Protein AF-A0A939RF78-F1 (afdb_monomer_lite)

Secondary structure (DSSP, 8-state):
---S----S--TTT-EES--TTSGGG-S--GGGT--EEE-----GGG---EEE-SSTT-EEE--EE-TT-SS-----TT-------PPP-STT---EEEE-STTT--EEEEEE-TTSTTEEEEEETTTTEEEEEE--TT----

Foldseek 3Di:
DDDPDDCQQPDLQQKFFQFDPVAVVRDLDRVVVVAQEGTDRDTDGPNDWDWDADPDDSHTHTIDIDSPPHNNSDADDPPDDDDDDDDDDLDAPDWDWDWGDDDVQFIWTCWIDGSVQNQWIKTAGSNVGDIDIFGDPPVDTDD

Sequence (143 aa):
MAVVFDADFTSTRQWIAGRSSAYPRMGPTNRSDHKLDFLSREYCPGGVFAAVRRPTGGLWTCNLLTTEGSPEGFQVRTGDTVSARVTLPVGLGAWPAIWTWRDGGNEVDLFEYHPDNPDLLEISNHVRGGFRYWRGGGVGIAP

Radius of gyration: 15.39 Å; chains: 1; bounding box: 33×39×40 Å

pLDDT: mean 92.69, std 8.14, range [55.69, 98.62]

Structure (mmCIF, N/CA/C/O backbone):
data_AF-A0A939RF78-F1
#
_entry.id   AF-A0A939RF78-F1
#
loop_
_atom_site.group_PDB
_atom_site.id
_atom_site.type_symbol
_atom_site.label_atom_id
_atom_site.label_alt_id
_atom_site.label_comp_id
_atom_site.label_asym_id
_atom_site.label_entity_id
_atom_site.label_seq_id
_atom_site.pdbx_PDB_ins_code
_atom_site.Cartn_x
_atom_site.Cartn_y
_atom_site.Cartn_z
_atom_site.occupancy
_atom_site.B_iso_or_equiv
_atom_site.auth_seq_id
_atom_site.auth_comp_id
_atom_site.auth_asym_id
_atom_site.auth_atom_id
_atom_site.pdbx_PDB_model_num
ATOM 1 N N . MET A 1 1 ? -15.983 -12.754 16.434 1.00 75.81 1 MET A N 1
ATOM 2 C CA . MET A 1 1 ? -15.282 -11.468 16.222 1.00 75.81 1 MET A CA 1
ATOM 3 C C . MET A 1 1 ? -16.131 -10.624 15.289 1.00 75.81 1 MET A C 1
ATOM 5 O O . MET A 1 1 ? -16.717 -11.196 14.379 1.00 75.81 1 MET A O 1
ATOM 9 N N . ALA A 1 2 ? -16.255 -9.323 15.547 1.00 91.12 2 ALA A N 1
ATOM 10 C CA . ALA A 1 2 ? -16.965 -8.399 14.664 1.00 91.12 2 ALA A CA 1
ATOM 11 C C . ALA A 1 2 ? -15.959 -7.687 13.751 1.00 91.12 2 ALA A C 1
ATOM 13 O O . ALA A 1 2 ? -14.857 -7.370 14.196 1.00 91.12 2 ALA A O 1
ATOM 14 N N . VAL A 1 3 ? -16.334 -7.442 12.496 1.00 95.44 3 VAL A N 1
ATOM 15 C CA . VAL A 1 3 ? -15.532 -6.631 11.570 1.00 95.44 3 VAL A CA 1
ATOM 16 C C . VAL A 1 3 ? -15.716 -5.163 11.948 1.00 95.44 3 VAL A C 1
ATOM 18 O O . VAL A 1 3 ? -16.839 -4.665 11.947 1.00 95.44 3 VAL A O 1
ATOM 21 N N . VAL A 1 4 ? -14.622 -4.488 12.305 1.00 96.19 4 VAL A N 1
ATOM 22 C CA . VAL A 1 4 ? -14.615 -3.057 12.677 1.00 96.19 4 VAL A CA 1
ATOM 23 C C . VAL A 1 4 ? -14.111 -2.153 11.554 1.00 96.19 4 VAL A C 1
ATOM 25 O O . VAL A 1 4 ? -14.305 -0.942 11.604 1.00 96.19 4 VAL A O 1
ATOM 28 N N . PHE A 1 5 ? -13.482 -2.746 10.543 1.00 97.19 5 PHE A N 1
ATOM 29 C CA . PHE A 1 5 ? -13.036 -2.089 9.328 1.00 97.19 5 PHE A CA 1
ATOM 30 C C . PHE A 1 5 ? -12.960 -3.132 8.220 1.00 97.19 5 PHE A C 1
ATOM 32 O O . PHE A 1 5 ? -12.374 -4.197 8.419 1.00 97.19 5 PHE A O 1
ATOM 39 N N . ASP A 1 6 ? -13.567 -2.824 7.080 1.00 96.44 6 ASP A N 1
ATOM 40 C CA . ASP A 1 6 ? -13.481 -3.625 5.864 1.00 96.44 6 ASP A CA 1
ATOM 41 C C . ASP A 1 6 ? -12.866 -2.756 4.771 1.00 96.44 6 ASP A C 1
ATOM 43 O O . ASP A 1 6 ? -13.291 -1.617 4.566 1.00 96.44 6 ASP A O 1
ATOM 47 N N . ALA A 1 7 ? -11.820 -3.271 4.132 1.00 95.94 7 ALA A N 1
ATOM 48 C CA . ALA A 1 7 ? -10.994 -2.503 3.218 1.00 95.94 7 ALA A CA 1
ATOM 49 C C . ALA A 1 7 ? -11.572 -2.545 1.798 1.00 95.94 7 ALA A C 1
ATOM 51 O O . ALA A 1 7 ? -11.184 -3.376 0.981 1.00 95.94 7 ALA A O 1
ATOM 52 N N . ASP A 1 8 ? -12.490 -1.626 1.494 1.00 95.00 8 ASP A N 1
ATOM 53 C CA . ASP A 1 8 ? -13.104 -1.533 0.160 1.00 95.00 8 ASP A CA 1
ATOM 54 C C . ASP A 1 8 ? -12.190 -0.891 -0.903 1.00 95.00 8 ASP A C 1
ATOM 56 O O . ASP A 1 8 ? -12.488 -0.935 -2.099 1.00 95.00 8 ASP A O 1
ATOM 60 N N . PHE A 1 9 ? -11.095 -0.265 -0.453 1.00 98.19 9 PHE A N 1
ATOM 61 C CA . PHE A 1 9 ? -10.101 0.477 -1.232 1.00 98.19 9 PHE A CA 1
ATOM 62 C C . PHE A 1 9 ? -10.660 1.567 -2.165 1.00 98.19 9 PHE A C 1
ATOM 64 O O . PHE A 1 9 ? -9.965 2.013 -3.081 1.00 98.19 9 PHE A O 1
ATOM 71 N N . THR A 1 10 ? -11.900 2.013 -1.952 1.00 97.75 10 THR A N 1
ATOM 72 C CA . THR A 1 10 ? -12.627 2.945 -2.832 1.00 97.75 10 THR A CA 1
ATOM 73 C C . THR A 1 10 ? -13.346 4.061 -2.078 1.00 97.75 10 THR A C 1
ATOM 75 O O . THR A 1 10 ? -13.540 5.141 -2.639 1.00 97.75 10 THR A O 1
ATOM 78 N N . SER A 1 11 ? -13.707 3.856 -0.810 1.00 97.94 11 SER A N 1
ATOM 79 C CA . SER A 1 11 ? -14.382 4.862 0.003 1.00 97.94 11 SER A CA 1
ATOM 80 C C . SER A 1 11 ? -13.459 6.030 0.334 1.00 97.94 11 SER A C 1
ATOM 82 O O . SER A 1 11 ? -12.459 5.900 1.041 1.00 97.94 11 SER A O 1
ATOM 84 N N . THR A 1 12 ? -13.863 7.226 -0.090 1.00 98.06 12 THR A N 1
ATOM 85 C CA . THR A 1 12 ? -13.201 8.490 0.272 1.00 98.06 12 THR A CA 1
ATOM 86 C C . THR A 1 12 ? -13.400 8.873 1.740 1.00 98.06 12 THR A C 1
ATOM 88 O O . THR A 1 12 ? -12.794 9.830 2.222 1.00 98.06 12 THR A O 1
ATOM 91 N N . ARG A 1 13 ? -14.271 8.155 2.462 1.00 98.19 13 ARG A N 1
ATOM 92 C CA . ARG A 1 13 ? -14.453 8.320 3.907 1.00 98.19 13 ARG A CA 1
ATOM 93 C C . ARG A 1 13 ? -13.443 7.502 4.704 1.00 98.19 13 ARG A C 1
ATOM 95 O O . ARG A 1 13 ? -13.010 7.965 5.754 1.00 98.19 13 ARG A O 1
ATOM 102 N N . GLN A 1 14 ? -13.072 6.331 4.190 1.00 98.19 14 GLN A N 1
ATOM 103 C CA . GLN A 1 14 ? -12.105 5.424 4.812 1.00 98.19 14 GLN A CA 1
ATOM 104 C C . GLN A 1 14 ? -10.664 5.748 4.425 1.00 98.19 14 GLN A C 1
ATOM 106 O O . GLN A 1 14 ? -9.761 5.605 5.246 1.00 98.19 14 GLN A O 1
ATOM 111 N N . TRP A 1 15 ? -10.444 6.184 3.184 1.00 98.62 15 TRP A N 1
ATOM 112 C CA . TRP A 1 15 ? -9.111 6.256 2.602 1.00 98.62 15 TRP A CA 1
ATOM 113 C C . TRP A 1 15 ? -8.750 7.655 2.121 1.00 98.62 15 TRP A C 1
ATOM 115 O O . TRP A 1 15 ? -9.575 8.410 1.610 1.00 98.62 15 TRP A O 1
ATOM 125 N N . ILE A 1 16 ? -7.464 7.960 2.229 1.00 98.50 16 ILE A N 1
ATOM 126 C CA . ILE A 1 16 ? -6.778 9.053 1.562 1.00 98.50 16 ILE A CA 1
ATOM 127 C C . ILE A 1 16 ? -5.770 8.447 0.586 1.00 98.50 16 ILE A C 1
ATOM 129 O O . ILE A 1 16 ? -4.941 7.623 0.968 1.00 98.50 16 ILE A O 1
ATOM 133 N N . ALA A 1 17 ? -5.829 8.891 -0.669 1.00 98.19 17 ALA A N 1
ATOM 134 C CA . ALA A 1 17 ? -4.877 8.526 -1.712 1.00 98.19 17 ALA A CA 1
ATOM 135 C C . ALA A 1 17 ? -3.849 9.642 -1.959 1.00 98.19 17 ALA A C 1
ATOM 137 O O . ALA A 1 17 ? -4.152 10.838 -1.850 1.00 98.19 17 ALA A O 1
ATOM 138 N N . GLY A 1 18 ? -2.638 9.256 -2.358 1.00 97.19 18 GLY A N 1
ATOM 139 C CA . GLY A 1 18 ? -1.625 10.175 -2.886 1.00 97.19 18 GLY A CA 1
ATOM 140 C C . GLY A 1 18 ? -0.834 10.971 -1.851 1.00 97.19 18 GLY A C 1
ATOM 141 O O . GLY A 1 18 ? -0.058 11.847 -2.236 1.00 97.19 18 GLY A O 1
ATOM 142 N N . ARG A 1 19 ? -1.045 10.713 -0.556 1.00 97.00 19 ARG A N 1
ATOM 143 C CA . ARG A 1 19 ? -0.327 11.369 0.541 1.00 97.00 19 ARG A CA 1
ATOM 144 C C . ARG A 1 19 ? -0.362 10.547 1.826 1.00 97.00 19 ARG A C 1
ATOM 146 O O . ARG A 1 19 ? -1.327 9.832 2.062 1.00 97.00 19 ARG A O 1
ATOM 153 N N . SER A 1 20 ? 0.664 10.710 2.653 1.00 96.12 20 SER A N 1
ATOM 154 C CA . SER A 1 20 ? 0.774 10.168 4.014 1.00 96.12 20 SER A CA 1
ATOM 155 C C . SER A 1 20 ? 1.914 10.888 4.736 1.00 96.12 20 SER A C 1
ATOM 157 O O . SER A 1 20 ? 2.879 11.284 4.077 1.00 96.12 20 SER A O 1
ATOM 159 N N . SER A 1 21 ? 1.852 11.047 6.056 1.00 96.00 21 SER A N 1
ATOM 160 C CA . SER A 1 21 ? 2.958 11.608 6.847 1.00 96.00 21 SER A CA 1
ATOM 161 C C . SER A 1 21 ? 4.191 10.701 6.895 1.00 96.00 21 SER A C 1
ATOM 163 O O . SER A 1 21 ? 5.273 11.166 7.239 1.00 96.00 21 SER A O 1
ATOM 165 N N . ALA A 1 22 ? 4.060 9.454 6.431 1.00 95.38 22 ALA A N 1
ATOM 166 C CA . ALA A 1 22 ? 5.165 8.570 6.051 1.00 95.38 22 ALA A CA 1
ATOM 167 C C . ALA A 1 22 ? 6.096 9.160 4.982 1.00 95.38 22 ALA A C 1
ATOM 169 O O . ALA A 1 22 ? 7.217 8.696 4.785 1.00 95.38 22 ALA A O 1
ATOM 170 N N . TYR A 1 23 ? 5.617 10.167 4.255 1.00 96.19 23 TYR A N 1
ATOM 171 C CA . TYR A 1 23 ? 6.358 10.837 3.207 1.00 96.19 23 TYR A CA 1
ATOM 172 C C . TYR A 1 23 ? 6.742 12.252 3.646 1.00 96.19 23 TYR A C 1
ATOM 174 O O . TYR A 1 23 ? 5.917 12.967 4.229 1.00 96.19 23 TYR A O 1
ATOM 182 N N . PRO A 1 24 ? 7.948 12.733 3.286 1.00 94.94 24 PRO A N 1
ATOM 183 C CA . PRO A 1 24 ? 8.336 14.114 3.533 1.00 94.94 24 PRO A CA 1
ATOM 184 C C . PRO A 1 24 ? 7.288 15.087 2.984 1.00 94.94 24 PRO A C 1
ATOM 186 O O . PRO A 1 24 ? 6.922 15.018 1.810 1.00 94.94 24 PRO A O 1
ATOM 189 N N . ARG A 1 25 ? 6.817 16.016 3.828 1.00 94.81 25 ARG A N 1
ATOM 190 C CA . ARG A 1 25 ? 5.785 17.015 3.473 1.00 94.81 25 ARG A CA 1
ATOM 191 C C . ARG A 1 25 ? 4.490 16.394 2.921 1.00 94.81 25 ARG A C 1
ATOM 193 O O . ARG A 1 25 ? 3.832 17.004 2.083 1.00 94.81 25 ARG A O 1
ATOM 200 N N . MET A 1 26 ? 4.122 15.204 3.398 1.00 95.19 26 MET A N 1
ATOM 201 C CA . MET A 1 26 ? 2.962 14.431 2.940 1.00 95.19 26 MET A CA 1
ATOM 202 C C . MET A 1 26 ? 3.083 13.887 1.503 1.00 95.19 26 MET A C 1
ATOM 204 O O . MET A 1 26 ? 2.077 13.509 0.906 1.00 95.19 26 MET A O 1
ATOM 208 N N . GLY A 1 27 ? 4.290 13.827 0.930 1.00 96.06 27 GLY A N 1
ATOM 209 C CA . GLY A 1 27 ? 4.535 13.299 -0.416 1.00 96.06 27 GLY A CA 1
ATOM 210 C C . GLY A 1 27 ? 4.608 14.375 -1.509 1.00 96.06 27 GLY A C 1
ATOM 211 O O . GLY A 1 27 ? 4.849 15.547 -1.217 1.00 96.06 27 GLY A O 1
ATOM 212 N N . PRO A 1 28 ? 4.473 13.997 -2.797 1.00 96.88 28 PRO A N 1
ATOM 213 C CA . PRO A 1 28 ? 4.127 12.667 -3.310 1.00 96.88 28 PRO A CA 1
ATOM 214 C C . PRO A 1 28 ? 5.339 11.746 -3.538 1.00 96.88 28 PRO A C 1
ATOM 216 O O . PRO A 1 28 ? 5.192 10.741 -4.209 1.00 96.88 28 PRO A O 1
ATOM 219 N N . THR A 1 29 ? 6.539 12.084 -3.063 1.00 96.88 29 THR A N 1
ATOM 220 C CA . THR A 1 29 ? 7.755 11.275 -3.288 1.00 96.88 29 THR A CA 1
ATOM 221 C C . THR A 1 29 ? 8.575 11.163 -2.011 1.00 96.88 29 THR A C 1
ATOM 223 O O . THR A 1 29 ? 8.638 12.148 -1.271 1.00 96.88 29 THR A O 1
ATOM 226 N N . ASN A 1 30 ? 9.289 10.056 -1.802 1.00 95.69 30 ASN A N 1
ATOM 227 C CA . ASN A 1 30 ? 10.239 9.906 -0.692 1.00 95.69 30 ASN A CA 1
ATOM 228 C C . ASN A 1 30 ? 11.678 9.656 -1.180 1.00 95.69 30 ASN A C 1
ATOM 230 O O . ASN A 1 30 ? 12.305 8.638 -0.907 1.00 95.69 30 ASN A O 1
ATOM 234 N N . ARG A 1 31 ? 12.221 10.623 -1.928 1.00 93.31 31 ARG A N 1
ATOM 235 C CA . ARG A 1 31 ? 13.566 10.525 -2.525 1.00 93.31 31 ARG A CA 1
ATOM 236 C C . ARG A 1 31 ? 14.702 10.491 -1.503 1.00 93.31 31 ARG A C 1
ATOM 238 O O . ARG A 1 31 ? 15.767 9.972 -1.820 1.00 93.31 31 ARG A O 1
ATOM 245 N N . SER A 1 32 ? 14.495 11.073 -0.322 1.00 91.7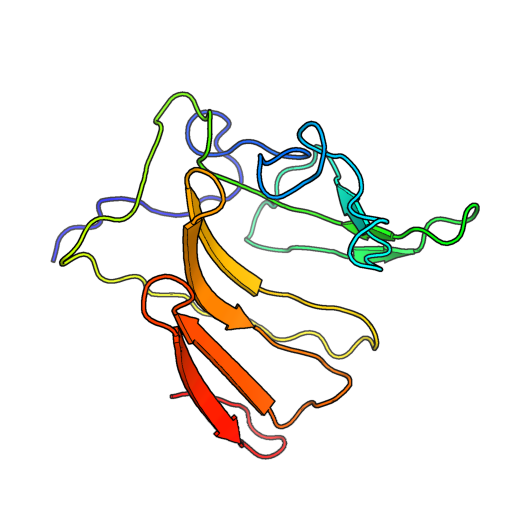5 32 SER A N 1
ATOM 246 C CA . SER A 1 32 ? 15.458 11.030 0.787 1.00 91.75 32 SER A CA 1
ATOM 247 C C . SER A 1 32 ? 15.669 9.618 1.320 1.00 91.75 32 SER A C 1
ATOM 249 O O . SER A 1 32 ? 16.745 9.331 1.820 1.00 91.75 32 SER A O 1
ATOM 251 N N . ASP A 1 33 ? 14.665 8.757 1.166 1.00 91.50 33 ASP A N 1
ATOM 252 C CA . ASP A 1 33 ? 14.696 7.342 1.537 1.00 91.50 33 ASP A CA 1
ATOM 253 C C . ASP A 1 33 ? 14.963 6.445 0.315 1.00 91.50 33 ASP A C 1
ATOM 255 O O . ASP A 1 33 ? 14.518 5.308 0.220 1.00 91.50 33 ASP A O 1
ATOM 259 N N . HIS A 1 34 ? 15.621 7.003 -0.707 1.00 92.44 34 HIS A N 1
ATOM 260 C CA . HIS A 1 34 ? 15.973 6.317 -1.953 1.00 92.44 34 HIS A CA 1
ATOM 261 C C . HIS A 1 34 ? 14.794 5.720 -2.749 1.00 92.44 34 HIS A C 1
ATOM 263 O O . HIS A 1 34 ? 15.020 5.051 -3.760 1.00 92.44 34 HIS A O 1
ATOM 269 N N . LYS A 1 35 ? 13.541 6.015 -2.377 1.00 95.19 35 LYS A N 1
ATOM 270 C CA . LYS A 1 35 ? 12.360 5.522 -3.089 1.00 95.19 35 LYS A CA 1
ATOM 271 C C . LYS A 1 35 ? 12.180 6.247 -4.424 1.00 95.19 35 LYS A C 1
ATOM 273 O O . LYS A 1 35 ? 12.455 7.443 -4.569 1.00 95.19 35 LYS A O 1
ATOM 278 N N . LEU A 1 36 ? 11.723 5.504 -5.431 1.00 96.31 36 LEU A N 1
ATOM 279 C CA . LEU A 1 36 ? 11.435 6.020 -6.776 1.00 96.31 36 LEU A CA 1
ATOM 280 C C . LEU A 1 36 ? 9.945 6.284 -7.005 1.00 96.31 36 LEU A C 1
ATOM 282 O O . LEU A 1 36 ? 9.544 6.610 -8.123 1.00 96.31 36 LEU A O 1
ATOM 286 N N . ASP A 1 37 ? 9.125 6.122 -5.979 1.00 96.56 37 ASP A N 1
ATOM 287 C CA . ASP A 1 37 ? 7.690 6.263 -6.082 1.00 96.56 37 ASP A CA 1
ATOM 288 C C . ASP A 1 37 ? 7.269 7.741 -6.202 1.00 96.56 37 ASP A C 1
ATOM 290 O O . ASP A 1 37 ? 7.896 8.677 -5.695 1.00 96.56 37 ASP A O 1
ATOM 294 N N . PHE A 1 38 ? 6.190 7.929 -6.946 1.00 97.56 38 PHE A N 1
ATOM 295 C CA . PHE A 1 38 ? 5.391 9.130 -7.045 1.00 97.56 38 PHE A CA 1
ATOM 296 C C . PHE A 1 38 ? 3.950 8.710 -6.759 1.00 97.56 38 PHE A C 1
ATOM 298 O O . PHE A 1 38 ? 3.319 8.045 -7.588 1.00 97.56 38 PHE A O 1
ATOM 305 N N . LEU A 1 39 ? 3.430 9.089 -5.596 1.00 98.19 39 LEU A N 1
ATOM 306 C CA . LEU A 1 39 ? 2.124 8.653 -5.125 1.00 98.19 39 LEU A CA 1
ATOM 307 C C . LEU A 1 39 ? 0.996 9.157 -6.038 1.00 98.19 39 LEU A C 1
ATOM 309 O O . LEU A 1 39 ? 0.807 10.361 -6.243 1.00 98.19 39 LEU A O 1
ATOM 313 N N . SER A 1 40 ? 0.232 8.211 -6.579 1.00 98.00 40 SER A N 1
ATOM 314 C CA . SER A 1 40 ? -1.005 8.455 -7.314 1.00 98.00 40 SER A CA 1
ATOM 315 C C . SER A 1 40 ? -2.119 8.872 -6.359 1.00 98.00 40 SER A C 1
ATOM 317 O O . SER A 1 40 ? -2.191 8.406 -5.225 1.00 98.00 40 SER A O 1
ATOM 319 N N . ARG A 1 41 ? -3.032 9.718 -6.840 1.00 97.88 41 ARG A N 1
ATOM 320 C CA . ARG A 1 41 ? -4.278 10.063 -6.130 1.00 97.88 41 ARG A CA 1
ATOM 321 C C . ARG A 1 41 ? -5.413 9.078 -6.423 1.00 97.88 41 ARG A C 1
ATOM 323 O O . ARG A 1 41 ? -6.548 9.324 -6.026 1.00 97.88 41 ARG A O 1
ATOM 330 N N . GLU A 1 42 ? -5.119 8.013 -7.157 1.00 98.19 42 GLU A N 1
ATOM 331 C CA . GLU A 1 42 ? -6.087 6.991 -7.529 1.00 98.19 42 GLU A CA 1
ATOM 332 C C . GLU A 1 42 ? -6.326 6.006 -6.387 1.00 98.19 42 GLU A C 1
ATOM 334 O O . GLU A 1 42 ? -5.398 5.580 -5.696 1.00 98.19 42 GLU A O 1
ATOM 339 N N . TYR A 1 43 ? -7.597 5.642 -6.243 1.00 98.38 43 TYR A N 1
ATOM 340 C CA . TYR A 1 43 ? -8.071 4.561 -5.389 1.00 98.38 43 TYR A CA 1
ATOM 341 C C . TYR A 1 43 ? -7.901 3.216 -6.105 1.00 98.38 43 TYR A C 1
ATOM 343 O O . TYR A 1 43 ? -7.644 3.177 -7.310 1.00 98.38 43 TYR A O 1
ATOM 351 N N . CYS A 1 44 ? -8.043 2.112 -5.374 1.00 98.00 44 CYS A N 1
ATOM 352 C CA . CYS A 1 44 ? -7.657 0.780 -5.843 1.00 98.00 44 CYS A CA 1
ATOM 353 C C . CYS A 1 44 ? -8.859 -0.177 -5.855 1.00 98.00 44 CYS A C 1
ATOM 355 O O . CYS A 1 44 ? -8.894 -1.119 -5.060 1.00 98.00 44 CYS A O 1
ATOM 357 N N . PRO A 1 45 ? -9.864 0.031 -6.730 1.00 95.69 45 PRO A N 1
ATOM 358 C CA . PRO A 1 45 ? -11.019 -0.858 -6.807 1.00 95.69 45 PRO A CA 1
ATOM 359 C C . PRO A 1 45 ? -10.583 -2.308 -7.047 1.00 95.69 45 PRO A C 1
ATOM 361 O O . PRO A 1 45 ? -9.711 -2.586 -7.869 1.00 95.69 45 PRO A O 1
ATOM 364 N N . GLY A 1 46 ? -11.184 -3.237 -6.302 1.00 94.38 46 GLY A N 1
ATOM 365 C CA . GLY A 1 46 ? -10.810 -4.654 -6.343 1.00 94.38 46 GLY A CA 1
ATOM 366 C C . GLY A 1 46 ? -9.484 -4.987 -5.647 1.00 94.38 46 GLY A C 1
ATOM 367 O O . GLY A 1 46 ? -9.007 -6.109 -5.787 1.00 94.38 46 GLY A O 1
ATOM 368 N N . GLY A 1 47 ? -8.884 -4.044 -4.910 1.00 96.62 47 GLY A N 1
ATOM 369 C CA . GLY A 1 47 ? -7.658 -4.275 -4.141 1.00 96.62 47 GLY A CA 1
ATOM 370 C C . GLY A 1 47 ? -6.398 -4.403 -4.997 1.00 96.62 47 GLY A C 1
ATOM 371 O O . GLY A 1 47 ? -5.423 -5.015 -4.566 1.00 96.62 47 GLY A O 1
ATOM 372 N N . VAL A 1 48 ? -6.403 -3.847 -6.212 1.00 96.62 48 VAL A N 1
ATOM 373 C CA . VAL A 1 48 ? -5.247 -3.885 -7.115 1.00 96.62 48 VAL A CA 1
ATOM 374 C C . VAL A 1 48 ? -4.422 -2.613 -6.954 1.00 96.62 48 VAL A C 1
ATOM 376 O O . VAL A 1 48 ? -4.845 -1.526 -7.343 1.00 96.62 48 VAL A O 1
ATOM 379 N N . PHE A 1 49 ? -3.223 -2.770 -6.400 1.00 97.38 49 PHE A N 1
ATOM 380 C CA . PHE A 1 49 ? -2.224 -1.712 -6.287 1.00 97.38 49 PHE A CA 1
ATOM 381 C C . PHE A 1 49 ? -1.181 -1.886 -7.390 1.00 97.38 49 PHE A C 1
ATOM 383 O O . PHE A 1 49 ? -0.709 -2.998 -7.633 1.00 97.38 49 PHE A O 1
ATOM 390 N N . ALA A 1 50 ? -0.815 -0.792 -8.05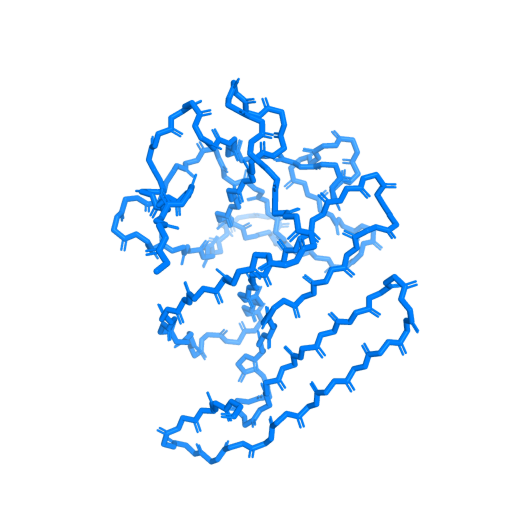4 1.00 95.56 50 ALA A N 1
ATOM 391 C CA . ALA A 1 50 ? 0.131 -0.809 -9.158 1.00 95.56 50 ALA A CA 1
ATOM 392 C C . ALA A 1 50 ? 1.323 0.119 -8.905 1.00 95.56 50 ALA A C 1
ATOM 394 O O . ALA A 1 50 ? 1.216 1.150 -8.239 1.00 95.56 50 ALA A O 1
ATOM 395 N N . ALA A 1 51 ? 2.452 -0.249 -9.508 1.00 95.31 51 ALA A N 1
ATOM 396 C CA . ALA A 1 51 ? 3.612 0.605 -9.699 1.00 95.31 51 ALA A CA 1
ATOM 397 C C . ALA A 1 51 ? 3.922 0.637 -11.200 1.00 95.31 51 ALA A C 1
ATOM 399 O O . ALA A 1 51 ? 4.295 -0.377 -11.790 1.00 95.31 51 ALA A O 1
ATOM 400 N N . VAL A 1 52 ? 3.749 1.796 -11.835 1.00 95.25 52 VAL A N 1
ATOM 401 C CA . VAL A 1 52 ? 3.920 1.963 -13.285 1.00 95.25 52 VAL A CA 1
ATOM 402 C C . VAL A 1 52 ? 5.040 2.951 -13.560 1.00 95.25 52 VAL A C 1
ATOM 404 O O . VAL A 1 52 ? 4.995 4.104 -13.127 1.00 95.25 52 VAL A O 1
ATOM 407 N N . ARG A 1 53 ? 6.054 2.517 -14.309 1.00 94.69 53 ARG A N 1
ATOM 408 C CA . ARG A 1 53 ? 7.194 3.367 -14.655 1.00 94.69 53 ARG A CA 1
ATOM 409 C C . ARG A 1 53 ? 6.724 4.580 -15.454 1.00 94.69 53 ARG A C 1
ATOM 411 O O . ARG A 1 53 ? 6.056 4.439 -16.477 1.00 94.69 53 ARG A O 1
ATOM 418 N N . ARG A 1 54 ? 7.124 5.777 -15.028 1.00 94.19 54 ARG A N 1
ATOM 419 C CA . ARG A 1 54 ? 6.844 7.005 -15.778 1.00 94.19 54 ARG A CA 1
ATOM 420 C C . ARG A 1 54 ? 7.784 7.107 -16.988 1.00 94.19 54 ARG A C 1
ATOM 422 O O . ARG A 1 54 ? 8.944 6.697 -16.889 1.00 94.19 54 ARG A O 1
ATOM 429 N N . PRO A 1 55 ? 7.334 7.677 -18.123 1.00 92.06 55 PRO A N 1
ATOM 430 C CA . PRO A 1 55 ? 8.171 7.800 -19.320 1.00 92.06 55 PRO A CA 1
ATOM 431 C C . PRO A 1 55 ? 9.451 8.617 -19.096 1.00 92.06 55 PRO A C 1
ATOM 433 O O . PRO A 1 55 ? 10.486 8.325 -19.689 1.00 92.06 55 PRO A O 1
ATOM 436 N N . THR A 1 56 ? 9.394 9.625 -18.223 1.00 90.75 56 THR A N 1
ATOM 437 C CA . THR A 1 56 ? 10.494 10.554 -17.944 1.00 90.75 56 THR A CA 1
ATOM 438 C C . THR A 1 56 ? 10.717 10.721 -16.439 1.00 90.75 56 THR A C 1
ATOM 440 O O . THR A 1 56 ? 9.850 10.418 -15.618 1.00 90.75 56 THR A O 1
ATOM 443 N N . GLY A 1 57 ? 11.913 11.181 -16.059 1.00 84.94 57 GLY A N 1
ATOM 444 C CA . GLY A 1 57 ? 12.245 11.527 -14.670 1.00 84.94 57 GLY A CA 1
ATOM 445 C C . GLY A 1 57 ? 12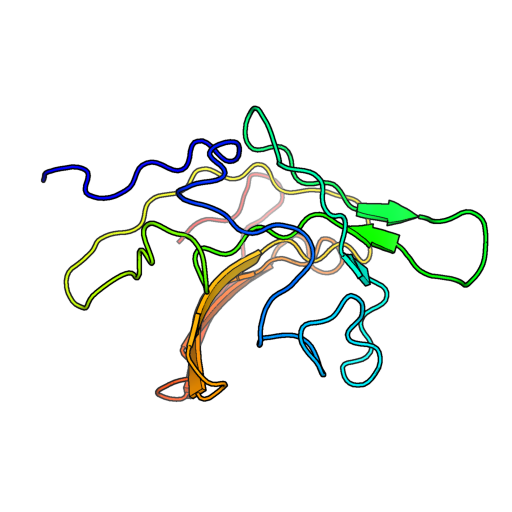.627 10.357 -13.755 1.00 84.94 57 GLY A C 1
ATOM 446 O O . GLY A 1 57 ? 12.992 10.596 -12.610 1.00 84.94 57 GLY A O 1
ATOM 447 N N . GLY A 1 58 ? 12.580 9.109 -14.238 1.00 90.69 58 GLY A N 1
ATOM 448 C CA . GLY A 1 58 ? 13.050 7.939 -13.480 1.00 90.69 58 GLY A CA 1
ATOM 449 C C . GLY A 1 58 ? 12.210 7.599 -12.243 1.00 90.69 58 GLY A C 1
ATOM 450 O O . GLY A 1 58 ? 12.719 6.964 -11.324 1.00 90.69 58 GLY A O 1
ATOM 451 N N . LEU A 1 59 ? 10.949 8.039 -12.213 1.00 95.69 59 LEU A N 1
ATOM 452 C CA . LEU A 1 59 ? 9.994 7.750 -11.142 1.00 95.69 59 LEU A CA 1
ATOM 453 C C . LEU A 1 59 ? 8.965 6.703 -11.576 1.00 95.69 59 LEU A C 1
ATOM 455 O O . LEU A 1 59 ? 8.766 6.453 -12.768 1.00 95.69 59 LEU A O 1
ATOM 459 N N . TRP A 1 60 ? 8.264 6.150 -10.597 1.00 97.31 60 TRP A N 1
ATOM 460 C CA . TRP A 1 60 ? 7.167 5.205 -10.759 1.00 97.31 60 TRP A CA 1
ATOM 461 C C . TRP A 1 60 ? 5.895 5.808 -10.182 1.00 97.31 60 TRP A C 1
ATOM 463 O O . TRP A 1 60 ? 5.901 6.300 -9.065 1.00 97.31 60 TRP A O 1
ATOM 473 N N . THR A 1 61 ? 4.800 5.804 -10.931 1.00 97.44 61 THR A N 1
ATOM 474 C CA . THR A 1 61 ? 3.491 6.135 -10.368 1.00 97.44 61 THR A CA 1
ATOM 475 C C . THR A 1 61 ? 3.013 4.947 -9.545 1.00 97.44 61 THR A C 1
ATOM 477 O O . THR A 1 61 ? 2.816 3.872 -10.106 1.00 97.44 61 THR A O 1
ATOM 480 N N . CYS A 1 62 ? 2.855 5.145 -8.237 1.00 97.94 6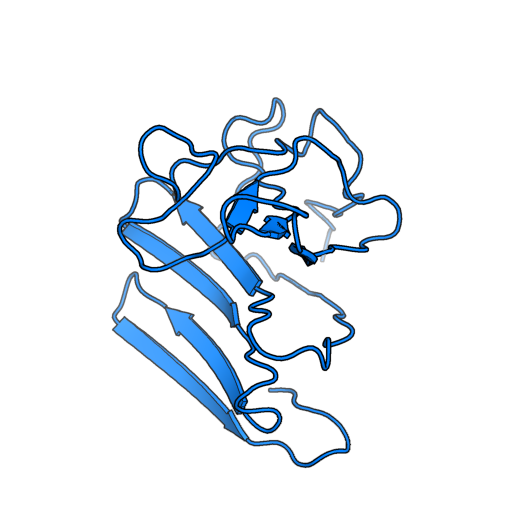2 CYS A N 1
ATOM 481 C CA . CYS A 1 62 ? 2.525 4.086 -7.285 1.00 97.94 62 CYS A CA 1
ATOM 482 C C . CYS A 1 62 ? 1.238 4.413 -6.528 1.00 97.94 62 CYS A C 1
ATOM 484 O O . CYS A 1 62 ? 1.014 5.565 -6.153 1.00 97.94 62 CYS A O 1
ATOM 486 N N . ASN A 1 63 ? 0.402 3.413 -6.268 1.00 98.19 63 ASN A N 1
ATOM 487 C CA . ASN A 1 63 ? -0.736 3.584 -5.369 1.00 98.19 63 ASN A CA 1
ATOM 488 C C . ASN A 1 63 ? -0.298 3.483 -3.902 1.00 98.19 63 ASN A C 1
ATOM 490 O O . ASN A 1 63 ? 0.476 2.604 -3.534 1.00 98.19 63 ASN A O 1
ATOM 494 N N . LEU A 1 64 ? -0.853 4.355 -3.064 1.00 98.12 64 LEU A N 1
ATOM 495 C CA . LEU A 1 64 ? -0.812 4.252 -1.609 1.00 98.12 64 LEU A CA 1
ATOM 496 C C . LEU A 1 64 ? -2.149 4.755 -1.080 1.00 98.12 64 LEU A C 1
ATOM 498 O O . LEU A 1 64 ? -2.551 5.877 -1.401 1.00 98.12 64 LEU A O 1
ATOM 502 N N . LEU A 1 65 ? -2.805 3.929 -0.268 1.00 98.50 65 LEU A N 1
ATOM 503 C CA . LEU A 1 65 ? -3.996 4.299 0.484 1.00 98.50 65 LEU A CA 1
ATOM 504 C C . LEU A 1 65 ? -3.665 4.273 1.970 1.00 98.50 65 LEU A C 1
ATOM 506 O O . LEU A 1 65 ? -3.067 3.322 2.464 1.00 98.50 65 LEU A O 1
ATOM 510 N N . THR A 1 66 ? -4.056 5.328 2.672 1.00 98.25 66 THR A N 1
ATOM 511 C CA . THR A 1 66 ? -3.908 5.441 4.123 1.00 98.25 66 THR A CA 1
ATOM 512 C C . THR A 1 66 ? -5.233 5.840 4.748 1.00 98.25 66 THR A C 1
ATOM 514 O O . THR A 1 66 ? -6.013 6.576 4.143 1.00 98.25 66 THR A O 1
ATOM 517 N N . THR A 1 67 ? -5.499 5.376 5.964 1.00 98.25 67 THR A N 1
ATOM 518 C CA . THR A 1 67 ? -6.624 5.871 6.766 1.00 98.25 67 THR A CA 1
ATOM 519 C C . THR A 1 67 ? -6.273 7.171 7.497 1.00 98.25 67 THR A C 1
ATOM 521 O O . THR A 1 67 ? -7.161 7.843 8.030 1.00 98.25 67 THR A O 1
ATOM 524 N N . GLU A 1 68 ? -4.996 7.575 7.501 1.00 97.00 68 GLU A N 1
ATOM 525 C CA . GLU A 1 68 ? -4.536 8.836 8.080 1.00 97.00 68 GLU A CA 1
ATOM 526 C C . GLU A 1 68 ? -5.231 10.034 7.423 1.00 97.00 68 GLU A C 1
ATOM 528 O O . GLU A 1 68 ? -5.185 10.230 6.207 1.00 97.00 68 GLU A O 1
ATOM 533 N N . GLY A 1 69 ? -5.865 10.871 8.246 1.00 95.38 69 GLY A N 1
ATOM 534 C CA . GLY A 1 69 ? -6.560 12.069 7.776 1.00 95.38 69 GLY A CA 1
ATOM 535 C C . GLY A 1 69 ? -7.803 11.783 6.929 1.00 95.38 69 GLY A C 1
ATOM 536 O O . GLY A 1 69 ? -8.350 12.715 6.335 1.00 95.38 69 GLY A O 1
ATOM 537 N N . SER A 1 70 ? -8.249 10.525 6.858 1.00 97.88 70 SER A N 1
ATOM 538 C CA . SER A 1 70 ? -9.557 10.178 6.304 1.00 97.88 70 SER A CA 1
ATOM 539 C C . SER A 1 70 ? -10.677 10.693 7.222 1.00 97.88 70 SER A C 1
ATOM 541 O O . SER A 1 70 ? -10.463 10.819 8.432 1.00 97.88 70 SER A O 1
ATOM 543 N N . PRO A 1 71 ? -11.876 10.986 6.690 1.00 98.25 71 PRO A N 1
ATOM 544 C CA . PRO A 1 71 ? -13.025 11.387 7.503 1.00 98.25 71 PRO A CA 1
ATOM 545 C C . PRO A 1 71 ? -13.376 10.422 8.643 1.00 98.25 71 PRO A C 1
ATOM 547 O O . PRO A 1 71 ? -13.829 10.867 9.695 1.00 98.25 71 PRO A O 1
ATOM 550 N N . GLU A 1 72 ? -13.189 9.116 8.448 1.00 97.88 72 GLU A N 1
ATOM 551 C CA . GLU A 1 72 ? -13.465 8.109 9.479 1.00 97.88 72 GLU A CA 1
ATOM 552 C C . GLU A 1 72 ? -12.303 7.929 10.456 1.00 97.88 72 GLU A C 1
ATOM 554 O O . GLU A 1 72 ? -12.518 7.489 11.585 1.00 97.88 72 GLU A O 1
ATOM 559 N N . GLY A 1 73 ? -11.082 8.296 10.055 1.00 96.19 73 GLY A N 1
ATOM 560 C CA . GLY A 1 73 ? -9.912 8.305 10.928 1.00 96.19 73 GLY A CA 1
ATOM 561 C C . GLY A 1 73 ? -9.623 6.945 11.561 1.00 96.19 73 GLY A C 1
ATOM 562 O O . GLY A 1 73 ? -9.150 6.896 12.700 1.00 96.19 73 GLY A O 1
ATOM 563 N N . PHE A 1 74 ? -9.950 5.852 10.859 1.00 97.50 74 PHE A N 1
ATOM 564 C CA . PHE A 1 74 ? -9.787 4.504 11.390 1.00 97.50 74 PHE A CA 1
ATOM 565 C C . PHE A 1 74 ? -8.321 4.227 11.713 1.00 97.50 74 PHE A C 1
ATOM 567 O O . PHE A 1 74 ? -7.426 4.501 10.914 1.00 97.50 74 PHE A O 1
ATOM 574 N N . GLN A 1 75 ? -8.082 3.658 12.888 1.00 96.44 75 GLN A N 1
ATOM 575 C CA . GLN A 1 75 ? -6.765 3.215 13.316 1.00 96.44 75 GLN A CA 1
ATOM 576 C C . GLN A 1 75 ? -6.919 1.903 14.057 1.00 96.44 75 GLN A C 1
ATOM 578 O O . GLN A 1 75 ? -7.766 1.797 14.948 1.00 96.44 75 GLN A O 1
ATOM 583 N N . VAL A 1 76 ? -6.070 0.941 13.705 1.00 95.19 76 VAL A N 1
ATOM 584 C CA . VAL A 1 76 ? -5.982 -0.320 14.435 1.00 95.19 76 VAL A CA 1
ATOM 585 C C . VAL A 1 76 ? -5.603 -0.055 15.888 1.00 95.19 76 VAL A C 1
ATOM 587 O O . VAL A 1 76 ? -4.837 0.863 16.203 1.00 95.19 76 VAL A O 1
ATOM 590 N N . ARG A 1 77 ? -6.169 -0.848 16.790 1.00 93.56 77 ARG A N 1
ATOM 591 C CA . ARG A 1 77 ? -5.956 -0.757 18.232 1.00 93.56 77 ARG A CA 1
ATOM 592 C C . ARG A 1 77 ? -5.354 -2.049 18.755 1.00 93.56 77 ARG A C 1
ATOM 594 O O . ARG A 1 77 ? -5.504 -3.122 18.177 1.00 93.56 77 ARG A O 1
ATOM 601 N N . THR A 1 78 ? -4.692 -1.953 19.902 1.00 91.25 78 THR A N 1
ATOM 602 C CA . THR A 1 78 ? -4.232 -3.134 20.634 1.00 91.25 78 THR A CA 1
ATOM 603 C C . THR A 1 78 ? -5.397 -4.092 20.880 1.00 91.25 78 THR A C 1
ATOM 605 O O . THR A 1 78 ? -6.410 -3.695 21.453 1.00 91.25 78 THR A O 1
ATOM 608 N N . GLY A 1 79 ? -5.226 -5.352 20.481 1.00 93.06 79 GLY A N 1
ATOM 609 C CA . GLY A 1 79 ? -6.253 -6.393 20.580 1.00 93.06 79 GLY A CA 1
ATOM 610 C C . GLY A 1 79 ? -7.030 -6.630 19.283 1.00 93.06 79 GLY A C 1
ATOM 611 O O . GLY A 1 79 ? -7.683 -7.668 19.171 1.00 93.06 79 GLY A O 1
ATOM 612 N N . ASP A 1 80 ? -6.922 -5.739 18.295 1.00 95.31 80 ASP A N 1
ATOM 613 C CA . ASP A 1 80 ? -7.477 -5.985 16.966 1.00 95.31 80 ASP A CA 1
ATOM 614 C C . ASP A 1 80 ? -6.697 -7.090 16.244 1.00 95.31 80 ASP A C 1
ATOM 616 O O . ASP A 1 80 ? -5.508 -7.318 16.477 1.00 95.31 80 ASP A O 1
ATOM 620 N N . THR A 1 81 ? -7.382 -7.782 15.335 1.00 95.31 81 THR A N 1
ATOM 621 C CA . THR A 1 81 ? -6.772 -8.742 14.411 1.00 95.31 81 THR A CA 1
ATOM 622 C C . THR A 1 81 ? -6.927 -8.216 12.996 1.00 95.31 81 THR A C 1
ATOM 624 O O . THR A 1 81 ? -8.044 -7.948 12.557 1.00 95.31 81 THR A O 1
ATOM 627 N N . VAL A 1 82 ? -5.812 -8.100 12.278 1.00 95.00 82 VAL A N 1
ATOM 628 C CA . VAL A 1 82 ? -5.808 -7.753 10.855 1.00 95.00 82 VAL A CA 1
ATOM 629 C C . VAL A 1 82 ? -5.603 -9.029 10.049 1.00 95.00 82 VAL A C 1
ATOM 631 O O . VAL A 1 82 ? -4.713 -9.822 10.346 1.00 95.00 82 VAL A O 1
ATOM 634 N N . SER A 1 83 ? -6.437 -9.235 9.033 1.00 94.56 83 SER A N 1
ATOM 635 C CA . SER A 1 83 ? -6.311 -10.345 8.093 1.00 94.56 83 SER A CA 1
ATOM 636 C C . SER A 1 83 ? -6.295 -9.797 6.674 1.00 94.56 83 SER A C 1
ATOM 638 O O . SER A 1 83 ? -7.113 -8.947 6.329 1.00 94.56 83 SER A O 1
ATOM 640 N N . ALA A 1 84 ? -5.363 -10.284 5.861 1.00 93.75 84 ALA A N 1
ATOM 641 C CA . ALA A 1 84 ? -5.244 -9.920 4.460 1.00 93.75 84 ALA A CA 1
ATOM 642 C C . ALA A 1 84 ? -4.857 -11.148 3.634 1.00 93.75 84 ALA A C 1
ATOM 644 O O . ALA A 1 84 ? -4.101 -12.009 4.084 1.00 93.75 84 ALA A O 1
ATOM 645 N N . ARG A 1 85 ? -5.362 -11.211 2.400 1.00 93.81 85 ARG A N 1
ATOM 646 C CA . ARG A 1 85 ? -4.880 -12.132 1.371 1.00 93.81 85 ARG A CA 1
ATOM 647 C C . ARG A 1 85 ? -4.274 -11.298 0.256 1.00 93.81 85 ARG A C 1
ATOM 649 O O . ARG A 1 85 ? -4.979 -10.510 -0.366 1.00 93.81 85 ARG A O 1
ATOM 656 N N . VAL A 1 86 ? -2.986 -11.490 0.007 1.00 93.06 86 VAL A N 1
ATOM 657 C CA . VAL A 1 86 ? -2.216 -10.698 -0.957 1.00 93.06 86 VAL A CA 1
ATOM 658 C C . VAL A 1 86 ? -1.697 -11.619 -2.055 1.00 93.06 86 VAL A C 1
ATOM 660 O O . VAL A 1 86 ? -1.187 -12.700 -1.773 1.00 93.06 86 VAL A O 1
ATOM 663 N N . THR A 1 87 ? -1.835 -11.197 -3.313 1.00 92.88 87 THR A N 1
ATOM 664 C CA . THR A 1 87 ? -1.127 -11.823 -4.439 1.00 92.88 87 THR A CA 1
ATOM 665 C C . THR A 1 87 ? 0.160 -11.043 -4.675 1.00 92.88 87 THR A C 1
ATOM 667 O O . THR A 1 87 ? 0.106 -9.841 -4.928 1.00 92.88 87 THR A O 1
ATOM 670 N N . LEU A 1 88 ? 1.307 -11.712 -4.557 1.00 90.62 88 LEU A N 1
ATOM 671 C CA . LEU A 1 88 ? 2.616 -11.064 -4.626 1.00 90.62 88 LEU A CA 1
ATOM 672 C C . LEU A 1 88 ? 3.023 -10.763 -6.081 1.00 90.62 88 LEU A C 1
ATOM 674 O O . LEU A 1 88 ? 2.816 -11.606 -6.958 1.00 90.62 88 LEU A O 1
ATOM 678 N N . PRO A 1 89 ? 3.613 -9.586 -6.364 1.00 91.81 89 PRO A N 1
ATOM 679 C CA . PRO A 1 89 ? 4.144 -9.272 -7.682 1.00 91.81 89 PRO A CA 1
ATOM 680 C C . PRO A 1 89 ? 5.468 -10.005 -7.943 1.00 91.81 89 PRO A C 1
ATOM 682 O O . PRO A 1 89 ? 6.132 -10.490 -7.033 1.00 91.81 89 PRO A O 1
ATOM 685 N N . VAL A 1 90 ? 5.891 -10.027 -9.207 1.00 90.88 90 VAL A N 1
ATOM 686 C CA . VAL A 1 90 ? 7.200 -10.574 -9.626 1.00 90.88 90 VAL A CA 1
ATOM 687 C C . VAL A 1 90 ? 8.117 -9.523 -10.262 1.00 90.88 90 VAL A C 1
ATOM 689 O O . VAL A 1 90 ? 9.248 -9.822 -10.628 1.00 90.88 90 VAL A O 1
ATOM 692 N N . GLY A 1 91 ? 7.634 -8.290 -10.437 1.00 91.69 91 GLY A N 1
ATOM 693 C CA . GLY A 1 91 ? 8.408 -7.211 -11.050 1.00 91.69 91 GLY A CA 1
ATOM 694 C C . GLY A 1 91 ? 9.474 -6.672 -10.100 1.00 91.69 91 GLY A C 1
ATOM 695 O O . GLY A 1 91 ? 9.130 -6.150 -9.044 1.00 91.69 91 GLY A O 1
ATOM 696 N N . LEU A 1 92 ? 10.747 -6.774 -10.489 1.00 91.06 92 LEU A N 1
ATOM 697 C CA . LEU A 1 92 ? 11.889 -6.294 -9.700 1.00 91.06 92 LEU A CA 1
ATOM 698 C C . LEU A 1 92 ? 11.766 -4.811 -9.326 1.00 91.06 92 LEU A C 1
ATOM 700 O O . LEU A 1 92 ? 11.261 -4.000 -10.110 1.00 91.06 92 LEU A O 1
ATOM 704 N N . GLY A 1 93 ? 12.248 -4.462 -8.132 1.00 90.44 93 GLY A N 1
ATOM 705 C CA . GLY A 1 93 ? 12.166 -3.117 -7.564 1.00 90.44 93 GLY A CA 1
ATOM 706 C C . GLY A 1 93 ? 10.783 -2.726 -7.032 1.00 90.44 93 GLY A C 1
ATOM 707 O O . GLY A 1 93 ? 10.643 -1.636 -6.478 1.00 90.44 93 GLY A O 1
ATOM 708 N N . ALA A 1 94 ? 9.759 -3.575 -7.184 1.00 93.75 94 ALA A N 1
ATOM 709 C CA . ALA A 1 94 ? 8.499 -3.389 -6.475 1.00 93.75 94 ALA A CA 1
ATOM 710 C C . ALA A 1 94 ? 8.681 -3.683 -4.978 1.00 93.75 94 ALA A C 1
ATOM 712 O O . ALA A 1 94 ? 9.430 -4.575 -4.596 1.00 93.75 94 ALA A O 1
ATOM 713 N N . TRP A 1 95 ? 7.953 -2.949 -4.140 1.00 95.69 95 TRP A N 1
ATOM 714 C CA . TRP A 1 95 ? 7.975 -3.116 -2.687 1.00 95.69 95 TRP A CA 1
ATOM 715 C C . TRP A 1 95 ? 6.551 -2.954 -2.135 1.00 95.69 95 TRP A C 1
ATOM 717 O O . TRP A 1 95 ? 6.196 -1.890 -1.623 1.00 95.69 95 TRP A O 1
ATOM 727 N N . PRO A 1 96 ? 5.662 -3.942 -2.356 1.00 96.06 96 PRO A N 1
ATOM 728 C CA . PRO A 1 96 ? 4.341 -3.944 -1.738 1.00 96.06 96 PRO A CA 1
ATOM 729 C C . PRO A 1 96 ? 4.453 -4.143 -0.222 1.00 96.06 96 PRO A C 1
ATOM 731 O O . PRO A 1 96 ? 5.246 -4.959 0.245 1.00 96.06 96 PRO A O 1
ATOM 734 N N . ALA A 1 97 ? 3.606 -3.438 0.526 1.00 96.94 97 ALA A N 1
ATOM 735 C CA . ALA A 1 97 ? 3.561 -3.535 1.978 1.00 96.94 97 ALA A CA 1
ATOM 736 C C . ALA A 1 97 ? 2.149 -3.289 2.526 1.00 96.94 97 ALA A C 1
ATOM 738 O O . ALA A 1 97 ? 1.338 -2.587 1.913 1.00 96.94 97 ALA A O 1
ATOM 739 N N . ILE A 1 98 ? 1.874 -3.847 3.705 1.00 97.19 98 ILE A N 1
ATOM 740 C CA . ILE A 1 98 ? 0.760 -3.456 4.576 1.00 97.19 98 ILE A CA 1
ATOM 741 C C . ILE A 1 98 ? 1.368 -3.133 5.931 1.00 97.19 98 ILE A C 1
ATOM 743 O O . ILE A 1 98 ? 2.036 -3.970 6.531 1.00 97.19 98 ILE A O 1
ATOM 747 N N . TRP A 1 99 ? 1.101 -1.935 6.429 1.00 97.31 99 TRP A N 1
ATOM 748 C CA . TRP A 1 99 ? 1.777 -1.422 7.607 1.00 97.31 99 TRP A CA 1
ATOM 749 C C . TRP A 1 99 ? 0.908 -0.409 8.343 1.00 97.31 99 TRP A C 1
ATOM 751 O O . TRP A 1 99 ? 0.007 0.208 7.764 1.00 97.31 99 TRP A O 1
ATOM 761 N N . THR A 1 100 ? 1.147 -0.263 9.641 1.00 96.75 100 THR A N 1
ATOM 762 C CA . THR A 1 100 ? 0.544 0.799 10.448 1.00 96.75 100 THR A CA 1
ATOM 763 C C . THR A 1 100 ? 1.456 2.010 10.467 1.00 96.75 100 THR A C 1
ATOM 765 O O . THR A 1 100 ? 2.670 1.860 10.496 1.00 96.75 100 THR A O 1
ATOM 768 N N . TRP A 1 101 ? 0.884 3.206 10.563 1.00 95.69 101 TRP A N 1
ATOM 769 C CA . TRP A 1 101 ? 1.669 4.422 10.726 1.00 95.69 101 TRP A CA 1
ATOM 770 C C . TRP A 1 101 ? 0.956 5.421 11.628 1.00 95.69 101 TRP A C 1
ATOM 772 O O . TRP A 1 101 ? -0.246 5.654 11.490 1.00 95.69 101 TRP A O 1
ATOM 782 N N . ARG A 1 102 ? 1.712 6.042 12.535 1.00 93.69 102 ARG A N 1
ATOM 783 C CA . ARG A 1 102 ? 1.291 7.229 13.285 1.00 93.69 102 ARG A CA 1
ATOM 784 C C . ARG A 1 102 ? 2.521 8.009 13.746 1.00 93.69 102 ARG A C 1
ATOM 786 O O . ARG A 1 102 ? 3.380 7.469 14.448 1.00 93.69 102 ARG A O 1
ATOM 793 N N . ASP A 1 103 ? 2.567 9.287 13.382 1.00 87.88 103 ASP A N 1
ATOM 794 C CA . ASP A 1 103 ? 3.506 10.296 13.895 1.00 87.88 103 ASP A CA 1
ATOM 795 C C . ASP A 1 103 ? 5.001 9.904 13.826 1.00 87.88 103 ASP A C 1
ATOM 797 O O . ASP A 1 103 ? 5.796 10.333 14.657 1.00 87.88 103 ASP A O 1
ATOM 801 N N . GLY A 1 104 ? 5.403 9.068 12.859 1.00 85.69 104 GLY A N 1
ATOM 802 C CA . GLY A 1 104 ? 6.810 8.699 12.637 1.00 85.69 104 GLY A CA 1
ATOM 803 C C . GLY A 1 104 ? 7.446 7.755 13.661 1.00 85.69 104 GLY A C 1
ATOM 804 O O . GLY A 1 104 ? 8.640 7.495 13.569 1.00 85.69 104 GLY A O 1
ATOM 805 N N . GLY A 1 105 ? 6.684 7.251 14.636 1.00 86.88 105 GLY A N 1
ATOM 806 C CA . GLY A 1 105 ? 7.208 6.372 15.693 1.00 86.88 105 GLY A CA 1
ATOM 807 C C . GLY A 1 105 ? 6.348 5.146 15.997 1.00 86.88 105 GLY A C 1
ATOM 808 O O . GLY A 1 105 ? 6.633 4.423 16.947 1.00 86.88 105 GLY A O 1
ATOM 809 N N . ASN A 1 106 ? 5.276 4.927 15.233 1.00 92.25 106 ASN A N 1
ATOM 810 C CA . ASN A 1 106 ? 4.286 3.878 15.489 1.00 92.25 106 ASN A CA 1
ATOM 811 C C . ASN A 1 106 ? 4.084 3.009 14.249 1.00 92.25 106 ASN A C 1
ATOM 813 O O . ASN A 1 106 ? 2.996 2.959 13.671 1.00 92.25 106 ASN A O 1
ATOM 817 N N . GLU A 1 107 ? 5.171 2.372 13.840 1.00 95.69 107 GLU A N 1
ATOM 818 C CA . GLU A 1 107 ? 5.228 1.527 12.659 1.00 95.69 107 GLU A CA 1
ATOM 819 C C . GLU A 1 107 ? 5.303 0.049 13.044 1.00 95.69 107 GLU A C 1
ATOM 821 O O . GLU A 1 107 ? 6.114 -0.382 13.873 1.00 95.69 107 GLU A O 1
ATOM 826 N N . VAL A 1 108 ? 4.373 -0.704 12.467 1.00 95.56 108 VAL A N 1
ATOM 827 C CA . VAL A 1 108 ? 4.314 -2.159 12.512 1.00 95.56 108 VAL A CA 1
ATOM 828 C C . VAL A 1 108 ? 3.985 -2.605 11.100 1.00 95.56 108 VAL A C 1
ATOM 830 O O . VAL A 1 108 ? 2.872 -2.380 10.615 1.00 95.56 108 VAL A O 1
ATOM 833 N N . ASP A 1 109 ? 4.949 -3.240 10.463 1.00 96.25 109 ASP A N 1
ATOM 834 C CA . ASP A 1 109 ? 4.829 -3.779 9.122 1.00 96.25 109 ASP A CA 1
ATOM 835 C C . ASP A 1 109 ? 4.242 -5.171 9.240 1.00 96.25 109 ASP A C 1
ATOM 837 O O . ASP A 1 109 ? 4.900 -6.123 9.659 1.00 96.25 109 ASP A O 1
ATOM 841 N N . LEU A 1 110 ? 2.954 -5.281 8.919 1.00 94.50 110 LEU A N 1
ATOM 842 C CA . LEU A 1 110 ? 2.252 -6.562 8.896 1.00 94.50 110 LEU A CA 1
ATOM 843 C C . LEU A 1 110 ? 2.827 -7.464 7.804 1.00 94.50 110 LEU A C 1
ATOM 845 O O . LEU A 1 110 ? 2.681 -8.683 7.875 1.00 94.50 110 LEU A O 1
ATOM 849 N N . PHE A 1 111 ? 3.405 -6.842 6.779 1.00 94.06 111 PHE A N 1
ATOM 850 C CA . PHE A 1 111 ? 3.966 -7.484 5.615 1.00 94.06 111 PHE A CA 1
ATOM 851 C C . PHE A 1 111 ? 4.819 -6.491 4.824 1.00 94.06 111 PHE A C 1
ATOM 853 O O . PHE A 1 111 ? 4.310 -5.443 4.420 1.00 94.06 111 PHE A O 1
ATOM 860 N N . GLU A 1 112 ? 6.039 -6.901 4.495 1.00 95.31 112 GLU A N 1
ATOM 861 C CA . GLU A 1 112 ? 6.842 -6.345 3.407 1.00 95.31 112 GLU A CA 1
ATOM 862 C C . GLU A 1 112 ? 7.402 -7.471 2.535 1.00 95.31 112 GLU A C 1
ATOM 864 O O . GLU A 1 112 ? 7.683 -8.580 3.006 1.00 95.31 112 GLU A O 1
ATOM 869 N N . TYR A 1 113 ? 7.542 -7.188 1.240 1.00 94.50 113 TYR A N 1
ATOM 870 C CA . TYR A 1 113 ? 8.090 -8.131 0.273 1.00 94.50 113 TYR A CA 1
ATOM 871 C C . TYR A 1 113 ? 8.812 -7.431 -0.861 1.00 94.50 113 TYR A C 1
ATOM 873 O O . TYR A 1 113 ? 8.364 -6.410 -1.383 1.00 94.50 113 TYR A O 1
ATOM 881 N N . HIS A 1 114 ? 9.891 -8.070 -1.294 1.00 93.50 114 HIS A N 1
ATOM 882 C CA . HIS A 1 114 ? 10.730 -7.628 -2.389 1.00 93.50 114 HIS A CA 1
ATOM 883 C C . HIS A 1 114 ? 10.844 -8.772 -3.400 1.00 93.50 114 HIS A C 1
ATOM 885 O O . HIS A 1 114 ? 11.444 -9.794 -3.075 1.00 93.50 114 HIS A O 1
ATOM 891 N N . PRO A 1 115 ? 10.343 -8.630 -4.641 1.00 91.94 115 PRO A N 1
ATOM 892 C CA . PRO A 1 115 ? 10.544 -9.633 -5.690 1.00 91.94 115 PRO A CA 1
ATOM 893 C C . PRO A 1 115 ? 12.020 -9.910 -6.001 1.00 91.94 115 PRO A C 1
ATOM 895 O O . PRO A 1 115 ? 12.343 -10.953 -6.561 1.00 91.94 115 PRO A O 1
ATOM 898 N N . ASP A 1 116 ? 12.913 -8.989 -5.632 1.00 92.50 116 ASP A N 1
ATOM 899 C CA . ASP A 1 116 ? 14.368 -9.150 -5.682 1.00 92.50 116 ASP A CA 1
ATOM 900 C C . ASP A 1 116 ? 14.886 -10.232 -4.709 1.00 92.50 116 ASP A C 1
ATOM 902 O O . ASP A 1 116 ? 15.948 -10.807 -4.936 1.00 92.50 116 ASP A O 1
ATOM 906 N N . ASN A 1 117 ? 14.116 -10.547 -3.660 1.00 91.44 117 ASN A N 1
ATOM 907 C CA . ASN A 1 117 ? 14.334 -11.641 -2.710 1.00 91.44 117 ASN A CA 1
ATOM 908 C C . ASN A 1 117 ? 13.036 -12.464 -2.590 1.00 91.44 117 ASN A C 1
ATOM 910 O O . ASN A 1 117 ? 12.353 -12.411 -1.567 1.00 91.44 117 ASN A O 1
ATOM 914 N N . PRO A 1 118 ? 12.655 -13.206 -3.644 1.00 89.06 118 PRO A N 1
ATOM 915 C CA . PRO A 1 118 ? 11.304 -13.741 -3.802 1.00 89.06 118 PRO A CA 1
ATOM 916 C C . PRO A 1 118 ? 10.958 -14.869 -2.821 1.00 89.06 118 PRO A C 1
ATOM 918 O O . PRO A 1 118 ? 9.824 -15.340 -2.826 1.00 89.06 118 PRO A O 1
ATOM 921 N N . ASP A 1 119 ? 11.921 -15.330 -2.018 1.00 88.75 119 ASP A N 1
ATOM 922 C CA . ASP A 1 119 ? 11.737 -16.307 -0.950 1.00 88.75 119 ASP A CA 1
ATOM 923 C C . ASP A 1 119 ? 11.537 -15.664 0.428 1.00 88.75 119 ASP A C 1
ATOM 925 O O . ASP A 1 119 ? 11.254 -16.392 1.371 1.00 88.75 119 ASP A O 1
ATOM 929 N N . LEU A 1 120 ? 11.675 -14.341 0.570 1.00 91.38 120 LEU A N 1
ATOM 930 C CA . LEU A 1 120 ? 11.673 -13.636 1.851 1.00 91.38 120 LEU A CA 1
ATOM 931 C C . LEU A 1 120 ? 10.378 -12.844 2.087 1.00 91.38 120 LEU A C 1
ATOM 933 O O . LEU A 1 120 ? 9.979 -12.011 1.278 1.00 91.38 120 LEU A O 1
ATOM 937 N N . LEU A 1 121 ? 9.765 -13.079 3.245 1.00 90.88 121 LEU A N 1
ATOM 938 C CA . LEU A 1 121 ? 8.661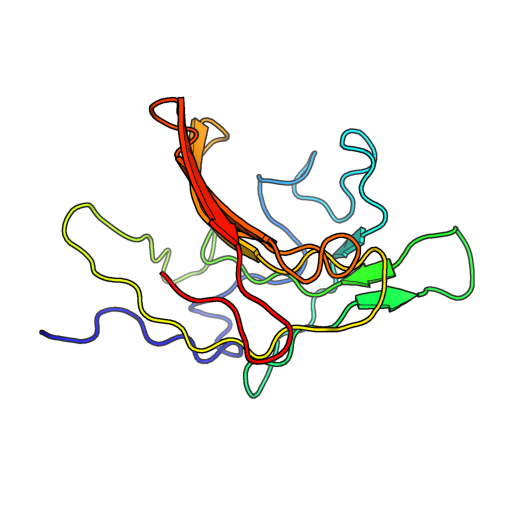 -12.301 3.800 1.00 90.88 121 LEU A CA 1
ATOM 939 C C . LEU A 1 121 ? 9.111 -11.653 5.107 1.00 90.88 121 LEU A C 1
ATOM 941 O O . LEU A 1 121 ? 9.600 -12.357 5.999 1.00 90.88 121 LEU A O 1
ATOM 945 N N . GLU A 1 122 ? 8.909 -10.347 5.235 1.00 94.31 122 GLU A N 1
ATOM 946 C CA . GLU A 1 122 ? 9.336 -9.570 6.400 1.00 94.31 122 GLU A CA 1
ATOM 947 C C . GLU A 1 122 ? 8.115 -9.079 7.186 1.00 94.31 122 GLU A C 1
ATOM 949 O O . GLU A 1 122 ? 7.114 -8.646 6.610 1.00 94.31 122 GLU A O 1
ATOM 954 N N . ILE A 1 123 ? 8.181 -9.202 8.513 1.00 94.06 123 ILE A N 1
ATOM 955 C CA . ILE A 1 123 ? 7.222 -8.611 9.452 1.00 94.06 123 ILE A CA 1
ATOM 956 C C . ILE A 1 123 ? 8.027 -7.919 10.542 1.00 94.06 123 ILE A C 1
ATOM 958 O O . ILE A 1 123 ? 8.849 -8.549 11.224 1.00 94.06 123 ILE A O 1
ATOM 962 N N . SER A 1 124 ? 7.746 -6.639 10.737 1.00 94.62 124 SER A N 1
ATOM 963 C CA . SER A 1 124 ? 8.593 -5.739 11.512 1.00 94.62 124 SER A CA 1
ATOM 964 C C . SER A 1 124 ? 7.762 -4.967 12.535 1.00 94.62 124 SER A C 1
ATOM 966 O O . SER A 1 124 ? 6.581 -4.684 12.360 1.00 94.62 124 SER A O 1
ATOM 968 N N . ASN A 1 125 ? 8.365 -4.657 13.677 1.00 94.50 125 ASN A N 1
ATOM 969 C CA . ASN A 1 125 ? 7.798 -3.827 14.730 1.00 94.50 125 ASN A CA 1
ATOM 970 C C . ASN A 1 125 ? 8.841 -2.785 15.121 1.00 94.50 125 ASN A C 1
ATOM 972 O O . ASN A 1 125 ? 9.716 -3.039 15.956 1.00 94.50 125 ASN A O 1
ATOM 976 N N . HIS A 1 126 ? 8.704 -1.595 14.552 1.00 93.38 126 HIS A N 1
ATOM 977 C CA . HIS A 1 126 ? 9.614 -0.479 14.772 1.00 93.38 126 HIS A CA 1
ATOM 978 C C . HIS A 1 126 ? 9.377 0.216 16.122 1.00 93.38 126 HIS A C 1
ATOM 980 O O . HIS A 1 126 ? 10.274 0.880 16.634 1.00 93.3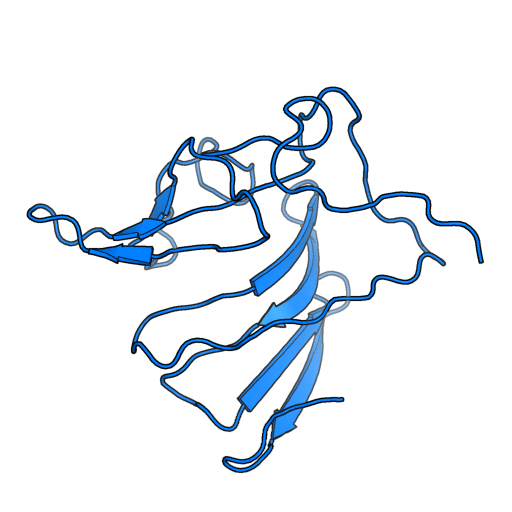8 126 HIS A O 1
ATOM 986 N N . VAL A 1 127 ? 8.227 -0.010 16.770 1.00 90.88 127 VAL A N 1
ATOM 987 C CA . VAL A 1 127 ? 7.926 0.524 18.114 1.00 90.88 127 VAL A CA 1
ATOM 988 C C . VAL A 1 127 ? 8.809 -0.106 19.192 1.00 90.88 127 VAL A C 1
ATOM 990 O O . VAL A 1 127 ? 9.188 0.551 20.160 1.00 90.88 127 VAL A O 1
ATOM 993 N N . ARG A 1 128 ? 9.111 -1.404 19.063 1.00 88.44 128 ARG A N 1
ATOM 994 C CA . ARG A 1 128 ? 9.902 -2.166 20.049 1.00 88.44 128 ARG A CA 1
ATOM 995 C C . ARG A 1 128 ? 11.151 -2.834 19.468 1.00 88.44 128 ARG A C 1
ATOM 997 O O . ARG A 1 128 ? 11.806 -3.583 20.187 1.00 88.44 128 ARG A O 1
ATOM 1004 N N . GLY A 1 129 ? 11.478 -2.576 18.202 1.00 88.50 129 GLY A N 1
ATOM 1005 C CA . GLY A 1 129 ? 12.653 -3.134 17.523 1.00 88.50 129 GLY A CA 1
ATOM 1006 C C . GLY A 1 129 ? 12.584 -4.648 17.294 1.00 88.50 129 GLY A C 1
ATOM 1007 O O . GLY A 1 129 ? 13.595 -5.333 17.418 1.00 88.50 129 GLY A O 1
ATOM 1008 N N . GLY A 1 130 ? 11.395 -5.189 17.020 1.00 90.69 130 GLY A N 1
ATOM 1009 C CA . GLY A 1 130 ? 11.193 -6.616 16.752 1.00 90.69 130 GLY A CA 1
ATOM 1010 C C . GLY A 1 130 ? 11.085 -6.907 15.259 1.00 90.69 130 GLY A C 1
ATOM 1011 O O . GLY A 1 130 ? 10.495 -6.122 14.533 1.00 90.69 130 GLY A O 1
ATOM 1012 N N . PHE A 1 131 ? 11.601 -8.047 14.810 1.00 92.88 131 PHE A N 1
ATOM 1013 C CA . PHE A 1 131 ? 11.495 -8.482 13.416 1.00 92.88 131 PHE A CA 1
ATOM 1014 C C . PHE A 1 131 ? 11.355 -10.001 13.331 1.00 92.88 131 PHE A C 1
ATOM 1016 O O . PHE A 1 131 ? 11.867 -10.751 14.172 1.00 92.88 131 PHE A O 1
ATOM 1023 N N . ARG A 1 132 ? 10.647 -10.461 12.305 1.00 91.44 132 ARG A N 1
ATOM 1024 C CA . ARG A 1 132 ? 10.524 -11.864 11.926 1.00 91.44 132 ARG A CA 1
ATOM 1025 C C . ARG A 1 132 ? 10.634 -11.963 10.411 1.00 91.44 132 ARG A C 1
ATOM 1027 O O . ARG A 1 132 ? 9.969 -11.238 9.682 1.00 91.44 132 ARG A O 1
ATOM 1034 N N . TYR A 1 133 ? 11.449 -12.911 9.975 1.00 90.81 133 TYR A N 1
ATOM 1035 C CA . TYR A 1 133 ? 11.669 -13.209 8.571 1.00 90.81 133 TYR A CA 1
ATOM 1036 C C . TYR A 1 133 ? 11.222 -14.640 8.312 1.00 90.81 133 TYR A C 1
ATOM 1038 O O . TYR A 1 133 ? 11.678 -15.558 9.002 1.00 90.81 133 TYR A O 1
ATOM 1046 N N . TRP A 1 134 ? 10.361 -14.838 7.321 1.00 87.75 134 TRP A N 1
ATOM 1047 C CA . TRP A 1 134 ? 10.008 -16.167 6.838 1.00 87.75 134 TRP A CA 1
ATOM 1048 C C . TRP A 1 134 ? 10.645 -16.386 5.484 1.00 87.75 134 TRP A C 1
ATOM 1050 O O . TRP A 1 134 ? 10.557 -15.531 4.606 1.00 87.75 134 TRP A O 1
ATOM 1060 N N . ARG A 1 135 ? 11.276 -17.551 5.331 1.00 88.19 135 ARG A N 1
ATOM 1061 C CA . ARG A 1 135 ? 11.748 -18.020 4.035 1.00 88.19 135 ARG A CA 1
ATOM 1062 C C . ARG A 1 135 ? 10.838 -19.122 3.516 1.00 88.19 135 ARG A C 1
ATOM 1064 O O . ARG A 1 135 ? 10.652 -20.127 4.200 1.00 88.19 135 ARG A O 1
ATOM 1071 N N . GLY A 1 136 ? 10.285 -18.934 2.325 1.00 73.94 136 GLY A N 1
ATOM 1072 C CA . GLY A 1 136 ? 9.431 -19.900 1.636 1.00 73.94 136 GLY A CA 1
ATOM 1073 C C . GLY A 1 136 ? 9.879 -20.079 0.188 1.00 73.94 136 GLY A C 1
ATOM 1074 O O . GLY A 1 136 ? 10.225 -19.117 -0.483 1.00 73.94 136 GLY A O 1
ATOM 1075 N N . GLY A 1 137 ? 9.914 -21.321 -0.302 1.00 67.06 137 GLY A N 1
ATOM 1076 C CA . GLY A 1 137 ? 10.242 -21.604 -1.705 1.00 67.06 137 GLY A CA 1
ATOM 1077 C C . GLY A 1 137 ? 9.137 -21.155 -2.672 1.00 67.06 137 GLY A C 1
ATOM 1078 O O . GLY A 1 137 ? 8.081 -20.691 -2.252 1.00 67.06 137 GLY A O 1
ATOM 1079 N N . GLY A 1 138 ? 9.340 -21.365 -3.979 1.00 56.12 138 GLY A N 1
ATOM 1080 C CA . GLY A 1 138 ? 8.484 -20.858 -5.074 1.00 56.12 138 GLY A CA 1
ATOM 1081 C C . GLY A 1 138 ? 7.003 -21.289 -5.108 1.00 56.12 138 GLY A C 1
ATOM 1082 O O . GLY A 1 138 ? 6.335 -21.064 -6.111 1.00 56.12 138 GLY A O 1
ATOM 1083 N N . VAL A 1 139 ? 6.485 -21.908 -4.045 1.00 60.25 139 VAL A N 1
ATOM 1084 C CA . VAL A 1 139 ? 5.069 -22.258 -3.838 1.00 60.25 139 VAL A CA 1
ATOM 1085 C C . VAL A 1 139 ? 4.313 -21.239 -2.970 1.00 60.25 139 VAL A C 1
ATOM 1087 O O . VAL A 1 139 ? 3.094 -21.341 -2.851 1.00 60.25 139 VAL A O 1
ATOM 1090 N N . GLY A 1 140 ? 5.011 -20.256 -2.387 1.00 61.72 140 GLY A N 1
ATOM 1091 C CA . GLY A 1 140 ? 4.437 -19.187 -1.566 1.00 61.72 140 GLY A CA 1
ATOM 1092 C C . GLY A 1 140 ? 5.172 -18.999 -0.237 1.00 61.72 140 GLY A C 1
ATOM 1093 O O . GLY A 1 140 ? 5.893 -19.887 0.219 1.00 61.72 140 GLY A O 1
ATOM 1094 N N . ILE A 1 141 ? 4.969 -17.839 0.393 1.00 65.69 141 ILE A N 1
ATOM 1095 C CA . ILE A 1 141 ? 5.518 -17.512 1.714 1.00 65.69 141 ILE A CA 1
ATOM 1096 C C . ILE A 1 141 ? 4.361 -17.128 2.637 1.00 65.69 141 ILE A C 1
ATOM 1098 O O . ILE A 1 141 ? 3.513 -16.316 2.265 1.00 65.69 141 ILE A O 1
ATOM 1102 N N . ALA A 1 142 ? 4.312 -17.730 3.822 1.00 61.22 142 ALA A N 1
ATOM 1103 C CA . ALA A 1 142 ? 3.321 -17.446 4.852 1.00 61.22 142 ALA A CA 1
ATOM 1104 C C . ALA A 1 142 ? 3.924 -17.689 6.250 1.00 61.22 142 ALA A C 1
ATOM 1106 O O . ALA A 1 142 ? 4.838 -18.516 6.361 1.00 61.22 142 ALA A O 1
ATOM 1107 N N . PRO A 1 143 ? 3.442 -16.982 7.291 1.00 55.69 143 PRO A N 1
ATOM 1108 C CA . PRO A 1 143 ? 3.784 -17.268 8.677 1.00 55.69 143 PRO A CA 1
ATOM 1109 C C . PRO A 1 143 ? 3.227 -18.595 9.205 1.00 55.69 143 PRO A C 1
ATOM 1111 O O . PRO A 1 143 ? 2.182 -19.062 8.692 1.00 55.69 143 PRO A O 1
#